Protein AF-Q31YI6-F1 (afdb_monomer)

Structure (mmCIF, N/CA/C/O backbone):
data_AF-Q31YI6-F1
#
_entry.id   AF-Q31YI6-F1
#
loop_
_atom_site.group_PDB
_atom_site.id
_atom_site.type_symbol
_atom_site.label_atom_id
_atom_site.label_alt_id
_atom_site.label_comp_id
_atom_site.label_asym_id
_atom_site.label_entity_id
_atom_site.label_seq_id
_atom_site.pdbx_PDB_ins_code
_atom_site.Cartn_x
_atom_site.Cartn_y
_atom_site.Cartn_z
_atom_site.occupancy
_atom_site.B_iso_or_equiv
_atom_site.auth_seq_id
_atom_site.auth_comp_id
_atom_site.auth_asym_id
_atom_site.auth_atom_id
_atom_site.pdbx_PDB_model_num
ATOM 1 N N . MET A 1 1 ? 1.046 -11.754 -7.970 1.00 53.75 1 MET A N 1
ATOM 2 C CA . MET A 1 1 ? 2.124 -11.513 -6.986 1.00 53.75 1 MET A CA 1
ATOM 3 C C . MET A 1 1 ? 2.240 -10.006 -6.851 1.00 53.75 1 MET A C 1
ATOM 5 O O . MET A 1 1 ? 2.671 -9.384 -7.809 1.00 53.75 1 MET A O 1
ATOM 9 N N . VAL A 1 2 ? 1.778 -9.420 -5.743 1.00 61.16 2 VAL A N 1
ATOM 10 C CA . VAL A 1 2 ? 1.961 -7.979 -5.491 1.00 61.16 2 VAL A CA 1
ATOM 11 C C . VAL A 1 2 ? 3.250 -7.809 -4.710 1.00 61.16 2 VAL A C 1
ATOM 13 O O . VAL A 1 2 ? 3.487 -8.509 -3.723 1.00 61.16 2 VAL A O 1
ATOM 16 N N . ILE A 1 3 ? 4.096 -6.911 -5.195 1.00 71.25 3 ILE A N 1
ATOM 17 C CA . ILE A 1 3 ? 5.451 -6.744 -4.708 1.00 71.25 3 ILE A CA 1
ATOM 18 C C . ILE A 1 3 ? 5.668 -5.273 -4.377 1.00 71.25 3 ILE A C 1
ATOM 20 O O . ILE A 1 3 ? 5.650 -4.433 -5.272 1.00 71.25 3 ILE A O 1
ATOM 24 N N . LEU A 1 4 ? 5.967 -4.971 -3.115 1.00 80.06 4 LEU A N 1
ATOM 25 C CA . LEU A 1 4 ? 6.458 -3.643 -2.757 1.00 80.06 4 LEU A CA 1
ATOM 26 C C . LEU A 1 4 ? 7.949 -3.578 -3.090 1.00 80.06 4 LEU A C 1
ATOM 28 O O . LEU A 1 4 ? 8.760 -4.309 -2.508 1.00 80.06 4 LEU A O 1
ATOM 32 N N . GLN A 1 5 ? 8.306 -2.732 -4.054 1.00 85.56 5 GLN A N 1
ATOM 33 C CA . GLN A 1 5 ? 9.667 -2.622 -4.571 1.00 85.56 5 GLN A CA 1
ATOM 34 C C . GLN A 1 5 ? 10.218 -1.217 -4.422 1.00 85.56 5 GLN A C 1
ATOM 36 O O . GLN A 1 5 ? 9.550 -0.231 -4.721 1.00 85.56 5 GLN A O 1
ATOM 41 N N . LYS A 1 6 ? 11.485 -1.128 -4.012 1.00 86.38 6 LYS A N 1
ATOM 42 C CA . LYS A 1 6 ? 12.210 0.140 -4.028 1.00 86.38 6 LYS A CA 1
ATOM 43 C C . LYS A 1 6 ? 12.875 0.326 -5.387 1.00 86.38 6 LYS A C 1
ATOM 45 O O . LYS A 1 6 ? 13.783 -0.423 -5.743 1.00 86.38 6 LYS A O 1
ATOM 50 N N . LEU A 1 7 ? 12.475 1.374 -6.096 1.00 85.75 7 LEU A N 1
ATOM 51 C CA . LEU A 1 7 ? 13.074 1.789 -7.360 1.00 85.75 7 LEU A CA 1
ATOM 52 C C . LEU A 1 7 ? 13.947 3.034 -7.176 1.00 85.75 7 LEU A C 1
ATOM 54 O O . LEU A 1 7 ? 13.724 3.853 -6.285 1.00 85.75 7 LEU A O 1
ATOM 58 N N . THR A 1 8 ? 14.966 3.168 -8.022 1.00 85.75 8 THR A N 1
ATOM 59 C CA . THR A 1 8 ? 15.699 4.430 -8.182 1.00 85.75 8 THR A CA 1
ATOM 60 C C . THR A 1 8 ? 15.025 5.275 -9.254 1.00 85.75 8 THR A C 1
ATOM 62 O O . THR A 1 8 ? 14.393 4.727 -10.158 1.00 85.75 8 THR A O 1
ATOM 65 N N . GLN A 1 9 ? 15.229 6.596 -9.211 1.00 84.94 9 GLN A N 1
ATOM 66 C CA . GLN A 1 9 ? 14.677 7.511 -10.216 1.00 84.94 9 GLN A CA 1
ATOM 67 C C . GLN A 1 9 ? 15.023 7.072 -11.645 1.00 84.94 9 GLN A C 1
ATOM 69 O O . GLN A 1 9 ? 14.143 6.987 -12.488 1.00 84.94 9 GLN A O 1
ATOM 74 N N . LYS A 1 10 ? 16.286 6.696 -11.894 1.00 85.25 10 LYS A N 1
ATOM 75 C CA . LYS A 1 10 ? 16.744 6.224 -13.210 1.00 85.25 10 LYS A CA 1
ATOM 76 C C . LYS A 1 10 ? 15.925 5.034 -13.723 1.00 85.25 10 LYS A C 1
ATOM 78 O O . LYS A 1 10 ? 15.556 5.004 -14.887 1.00 85.25 10 LYS A O 1
ATOM 83 N N . ARG A 1 11 ? 15.658 4.040 -12.868 1.00 82.62 11 ARG A N 1
ATOM 84 C CA . ARG A 1 11 ? 14.888 2.854 -13.275 1.00 82.62 11 ARG A CA 1
ATOM 85 C C . ARG A 1 11 ? 13.413 3.172 -13.479 1.00 82.62 11 ARG A C 1
ATOM 87 O O . ARG A 1 11 ? 12.822 2.628 -14.398 1.00 82.62 11 ARG A O 1
ATOM 94 N N . LEU A 1 12 ? 12.849 4.042 -12.644 1.00 84.81 12 LEU A N 1
ATOM 95 C CA . LEU A 1 12 ? 11.470 4.491 -12.797 1.00 84.81 12 LEU A CA 1
ATOM 96 C C . LEU A 1 12 ? 11.278 5.252 -14.113 1.00 84.81 12 LEU A C 1
ATOM 98 O O . LEU A 1 12 ? 10.351 4.950 -14.849 1.00 84.81 12 LEU A O 1
ATOM 102 N N . THR A 1 13 ? 12.185 6.171 -14.445 1.00 83.62 13 THR A N 1
ATOM 103 C CA . THR A 1 13 ? 12.172 6.877 -15.732 1.00 83.62 13 THR A CA 1
ATOM 104 C C . THR A 1 13 ? 12.239 5.896 -16.900 1.00 83.62 13 THR A C 1
ATOM 106 O O . THR A 1 13 ? 11.359 5.925 -17.749 1.00 83.62 13 THR A O 1
ATOM 109 N N . ASN A 1 14 ? 13.185 4.951 -16.886 1.00 82.69 14 ASN A N 1
ATOM 110 C CA . ASN A 1 14 ? 13.277 3.930 -17.934 1.00 82.69 14 ASN A CA 1
ATOM 111 C C . ASN A 1 14 ? 11.994 3.089 -18.071 1.00 82.69 14 ASN A C 1
ATOM 113 O O . ASN A 1 14 ? 11.615 2.735 -19.182 1.00 82.69 14 ASN A O 1
ATOM 117 N N . LEU A 1 15 ? 11.350 2.748 -16.948 1.00 80.50 15 LEU A N 1
ATOM 118 C CA . LEU A 1 15 ? 10.101 1.984 -16.929 1.00 80.50 15 LEU A CA 1
ATOM 119 C C . LEU A 1 15 ? 8.971 2.783 -17.599 1.00 80.50 15 LEU A C 1
ATOM 121 O O . LEU A 1 15 ? 8.299 2.266 -18.485 1.00 80.50 15 LEU A O 1
ATOM 125 N N . LEU A 1 16 ? 8.809 4.055 -17.227 1.00 80.00 16 LEU A N 1
ATOM 126 C CA . LEU A 1 16 ? 7.769 4.935 -17.772 1.00 80.00 16 LEU A CA 1
ATOM 127 C C . LEU A 1 16 ? 8.013 5.323 -19.242 1.00 80.00 16 LEU A C 1
ATOM 129 O O . LEU A 1 16 ? 7.061 5.570 -19.975 1.00 80.00 16 LEU A O 1
ATOM 133 N N . GLU A 1 17 ? 9.272 5.376 -19.679 1.00 79.50 17 GLU A N 1
ATOM 134 C CA . GLU A 1 17 ? 9.654 5.685 -21.064 1.00 79.50 17 GLU A CA 1
ATOM 135 C C . GLU A 1 17 ? 9.549 4.476 -22.008 1.00 79.50 17 GLU A C 1
ATOM 137 O O . GLU A 1 17 ? 9.524 4.658 -23.225 1.00 79.50 17 GLU A O 1
ATOM 142 N N . SER A 1 18 ? 9.457 3.247 -21.483 1.00 69.25 18 SER A N 1
ATOM 143 C CA . SER A 1 18 ? 9.292 2.029 -22.287 1.00 69.25 18 SER A CA 1
ATOM 144 C C . SER A 1 18 ? 7.851 1.876 -22.806 1.00 69.25 18 SER A C 1
ATOM 146 O O . SER A 1 18 ? 7.104 0.995 -22.404 1.00 69.25 18 SER A O 1
ATOM 148 N N . THR A 1 19 ? 7.433 2.774 -23.698 1.00 59.44 19 THR A N 1
ATOM 149 C CA . THR A 1 19 ? 6.044 2.917 -24.178 1.00 59.44 19 THR A CA 1
ATOM 150 C C . T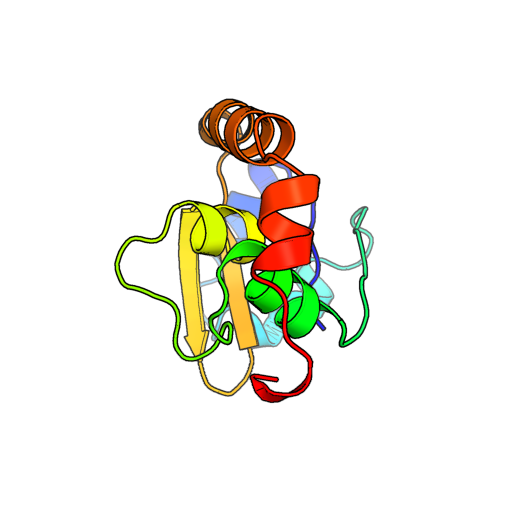HR A 1 19 ? 5.629 1.930 -25.278 1.00 59.44 19 THR A C 1
ATOM 152 O O . THR A 1 19 ? 4.497 1.985 -25.752 1.00 59.44 19 THR A O 1
ATOM 155 N N . GLU A 1 20 ? 6.509 1.019 -25.706 1.00 62.19 20 GLU A N 1
ATOM 156 C CA . GLU A 1 20 ? 6.230 0.104 -26.828 1.00 62.19 20 GLU A CA 1
ATOM 157 C C . GLU A 1 20 ? 5.358 -1.114 -26.458 1.00 62.19 20 GLU A C 1
ATOM 159 O O . GLU A 1 20 ? 4.846 -1.786 -27.354 1.00 62.19 20 GLU A O 1
ATOM 164 N N . LYS A 1 21 ? 5.174 -1.423 -25.166 1.00 65.56 21 LYS A N 1
ATOM 165 C CA . LYS A 1 21 ? 4.376 -2.564 -24.671 1.00 65.56 21 LYS A CA 1
ATOM 166 C C . LYS A 1 21 ? 3.612 -2.194 -23.390 1.00 65.56 21 LYS A C 1
ATOM 168 O O . LYS A 1 21 ? 4.045 -1.267 -22.705 1.00 65.56 21 LYS A O 1
ATOM 173 N N . PRO A 1 22 ? 2.522 -2.909 -23.040 1.00 73.25 22 PRO A N 1
ATOM 174 C CA . PRO A 1 22 ? 1.908 -2.817 -21.715 1.00 73.25 22 PRO A CA 1
ATOM 175 C C . PRO A 1 22 ? 2.960 -2.927 -20.608 1.00 73.25 22 PRO A C 1
ATOM 177 O O . PRO A 1 22 ? 3.876 -3.752 -20.690 1.00 73.25 22 PRO A O 1
ATOM 180 N N . LEU A 1 23 ? 2.848 -2.086 -19.579 1.00 75.31 23 LEU A N 1
ATOM 181 C CA . LEU A 1 23 ? 3.879 -1.961 -18.549 1.00 75.31 23 LEU A CA 1
ATOM 182 C C . LEU A 1 23 ? 4.038 -3.270 -17.769 1.00 75.3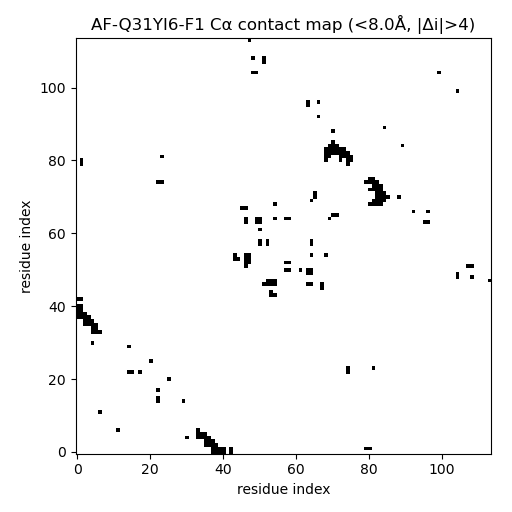1 23 LEU A C 1
ATOM 184 O O . LEU A 1 23 ? 5.152 -3.670 -17.418 1.00 75.31 23 L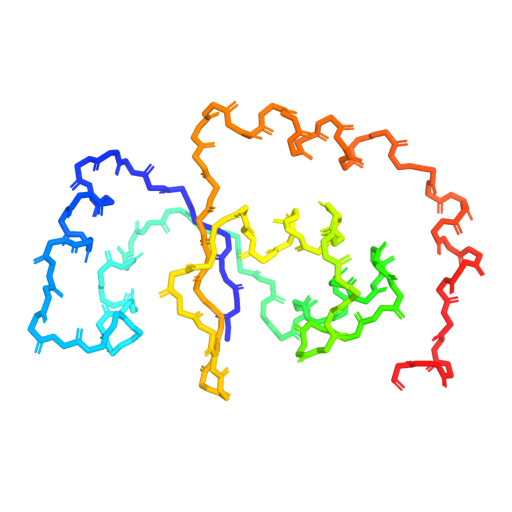EU A O 1
ATOM 188 N N . MET A 1 24 ? 2.919 -3.965 -17.571 1.00 77.00 24 MET A N 1
ATOM 189 C CA . MET A 1 24 ? 2.846 -5.274 -16.934 1.00 77.00 24 MET A CA 1
ATOM 190 C C . MET A 1 24 ? 3.547 -6.400 -17.710 1.00 77.00 24 MET A C 1
ATOM 192 O O . MET A 1 24 ? 4.078 -7.308 -17.069 1.00 77.00 24 MET A O 1
ATOM 196 N N . ASP A 1 25 ? 3.656 -6.338 -19.041 1.00 77.69 25 ASP A N 1
ATOM 197 C CA . ASP A 1 25 ? 4.227 -7.439 -19.841 1.00 77.69 25 ASP A CA 1
ATOM 198 C C . ASP A 1 25 ? 5.717 -7.678 -19.546 1.00 77.69 25 ASP A C 1
ATOM 200 O O . ASP A 1 25 ? 6.178 -8.818 -19.514 1.00 77.69 25 ASP A O 1
ATOM 204 N N . ASN A 1 26 ? 6.480 -6.611 -19.286 1.00 76.12 26 ASN A N 1
ATOM 205 C CA . ASN A 1 26 ? 7.922 -6.687 -19.012 1.00 76.12 26 ASN A CA 1
ATOM 206 C C . ASN A 1 26 ? 8.268 -6.388 -17.546 1.00 76.12 26 ASN A C 1
ATOM 208 O O . ASN A 1 26 ? 9.445 -6.209 -17.201 1.00 76.12 26 ASN A O 1
ATOM 212 N N . ILE A 1 27 ? 7.266 -6.283 -16.666 1.00 80.12 27 ILE A N 1
ATOM 213 C CA . ILE A 1 27 ? 7.476 -5.791 -15.302 1.00 80.12 27 ILE A CA 1
ATOM 214 C C . ILE A 1 27 ? 8.364 -6.738 -14.495 1.00 80.12 27 ILE A C 1
ATOM 216 O O . ILE A 1 27 ? 9.211 -6.292 -13.723 1.00 80.12 27 ILE A O 1
ATOM 220 N N . HIS A 1 28 ? 8.228 -8.051 -14.705 1.00 78.94 28 HIS A N 1
ATOM 221 C CA . HIS A 1 28 ? 9.028 -9.042 -13.992 1.00 78.94 28 HIS A CA 1
ATOM 222 C C . HIS A 1 28 ? 10.519 -8.893 -14.304 1.00 78.94 28 HIS A C 1
ATOM 224 O O . HIS A 1 28 ? 11.336 -8.856 -13.383 1.00 78.94 28 HIS A O 1
ATOM 230 N N . ASP A 1 29 ? 10.853 -8.733 -15.582 1.00 80.50 29 ASP A N 1
ATOM 231 C CA . ASP A 1 29 ? 12.229 -8.587 -16.046 1.00 80.50 29 ASP A CA 1
ATOM 232 C C . ASP A 1 29 ? 12.809 -7.235 -15.626 1.00 80.50 29 ASP A C 1
ATOM 234 O O . ASP A 1 29 ? 13.908 -7.171 -15.070 1.00 80.50 29 ASP A O 1
ATOM 238 N N . THR A 1 30 ? 12.038 -6.156 -15.797 1.00 77.31 30 THR A N 1
ATOM 239 C CA . THR A 1 30 ? 12.456 -4.786 -15.447 1.00 77.31 30 THR A CA 1
ATOM 240 C C . THR A 1 30 ? 12.736 -4.631 -13.952 1.00 77.31 30 THR A C 1
ATOM 242 O O . THR A 1 30 ? 13.678 -3.940 -13.537 1.00 77.31 30 THR A O 1
ATOM 245 N N . LEU A 1 31 ? 11.928 -5.300 -13.131 1.00 80.06 31 LEU A N 1
ATOM 246 C CA . LEU A 1 31 ? 12.032 -5.270 -11.679 1.00 80.06 31 LEU A CA 1
ATOM 247 C C . LEU A 1 31 ? 12.893 -6.406 -11.103 1.00 80.06 31 LEU A C 1
ATOM 249 O O . LEU A 1 31 ? 13.122 -6.459 -9.891 1.00 80.06 31 LEU A O 1
ATOM 253 N N . SER A 1 32 ? 13.394 -7.313 -11.943 1.00 82.25 32 SER A N 1
ATOM 254 C CA . SER A 1 32 ? 14.235 -8.424 -11.502 1.00 82.25 32 SER A CA 1
ATOM 255 C C . SER A 1 32 ? 15.502 -7.924 -10.789 1.00 82.25 32 SER A C 1
ATOM 257 O O . SER A 1 32 ? 16.078 -6.876 -11.103 1.00 82.25 32 SER A O 1
ATOM 259 N N . GLY A 1 33 ? 15.922 -8.659 -9.755 1.00 82.31 33 GLY A N 1
ATOM 260 C CA . GLY A 1 33 ? 17.111 -8.333 -8.959 1.00 82.31 33 GLY A CA 1
ATOM 261 C C . GLY A 1 33 ? 16.966 -7.139 -8.005 1.00 82.31 33 GLY A C 1
ATOM 262 O O . GLY A 1 33 ? 17.916 -6.823 -7.288 1.00 82.31 33 GLY A O 1
ATOM 263 N N . LEU A 1 34 ? 15.804 -6.480 -7.949 1.00 83.00 34 LEU A N 1
ATOM 264 C CA . LEU A 1 34 ? 15.547 -5.425 -6.972 1.00 83.00 34 LEU A CA 1
ATOM 265 C C . LEU A 1 34 ? 15.131 -5.997 -5.617 1.00 83.00 34 LEU A C 1
ATOM 267 O O . LEU A 1 34 ? 14.472 -7.035 -5.513 1.00 83.00 34 LEU A O 1
ATOM 271 N N . ARG A 1 35 ? 15.498 -5.278 -4.548 1.00 84.88 35 ARG A N 1
ATOM 272 C CA . ARG A 1 35 ? 15.026 -5.606 -3.204 1.00 84.88 35 ARG A CA 1
ATOM 273 C C . ARG A 1 35 ? 13.519 -5.409 -3.158 1.00 84.88 35 ARG A C 1
ATOM 275 O O . ARG A 1 35 ? 13.014 -4.323 -3.453 1.00 84.88 35 ARG A O 1
ATOM 282 N N . ARG A 1 36 ? 12.834 -6.456 -2.715 1.00 88.06 36 ARG A N 1
ATOM 283 C CA . ARG A 1 36 ? 11.387 -6.515 -2.743 1.00 88.06 36 ARG A CA 1
ATOM 284 C C . ARG A 1 36 ? 10.814 -7.160 -1.493 1.00 88.06 36 ARG A C 1
ATOM 286 O O . ARG A 1 36 ? 11.418 -8.088 -0.956 1.00 88.06 36 ARG A O 1
ATOM 293 N N . LEU A 1 37 ? 9.658 -6.678 -1.050 1.00 89.94 37 LEU A N 1
ATOM 294 C CA . LEU A 1 37 ? 8.825 -7.403 -0.100 1.00 89.94 37 LEU A CA 1
ATOM 295 C C . LEU A 1 37 ? 7.804 -8.215 -0.892 1.00 89.94 37 LEU A C 1
ATOM 297 O O . LEU A 1 37 ? 6.917 -7.654 -1.532 1.00 89.94 37 LEU A O 1
ATOM 301 N N . ASP A 1 38 ? 7.961 -9.533 -0.843 1.00 88.94 38 ASP A N 1
ATOM 302 C CA . ASP A 1 38 ? 7.045 -10.487 -1.454 1.00 88.94 38 ASP A CA 1
ATOM 303 C C . ASP A 1 38 ? 6.123 -11.059 -0.373 1.00 88.94 38 ASP A C 1
ATOM 305 O O . ASP A 1 38 ? 6.573 -11.717 0.569 1.00 88.94 38 ASP A O 1
ATOM 309 N N . ILE A 1 39 ? 4.829 -10.761 -0.481 1.00 89.81 39 ILE A N 1
ATOM 310 C CA . ILE A 1 39 ? 3.799 -11.264 0.436 1.00 89.81 39 ILE A CA 1
ATOM 311 C C . ILE A 1 39 ? 2.970 -12.392 -0.187 1.00 89.81 39 ILE A C 1
ATOM 313 O O . ILE A 1 39 ? 1.924 -12.752 0.360 1.00 89.81 39 ILE A O 1
ATOM 317 N N . ASP A 1 40 ? 3.443 -12.981 -1.289 1.00 89.31 40 ASP A N 1
ATOM 318 C CA . ASP A 1 40 ? 2.756 -14.035 -2.032 1.00 89.31 40 ASP A CA 1
ATOM 319 C C . ASP A 1 40 ? 1.325 -13.591 -2.421 1.00 89.31 40 ASP A C 1
ATOM 321 O O . ASP A 1 40 ? 1.117 -12.471 -2.898 1.00 89.31 40 ASP A O 1
ATOM 325 N N . LYS A 1 41 ? 0.308 -14.431 -2.207 1.00 88.31 41 LYS A N 1
ATOM 326 C CA . LYS A 1 41 ? -1.107 -14.133 -2.479 1.00 88.31 41 LYS A CA 1
ATOM 327 C C . LYS A 1 41 ? -1.813 -13.378 -1.344 1.00 88.31 41 LYS A C 1
ATOM 329 O O . LYS A 1 41 ? -3.028 -13.237 -1.383 1.00 88.31 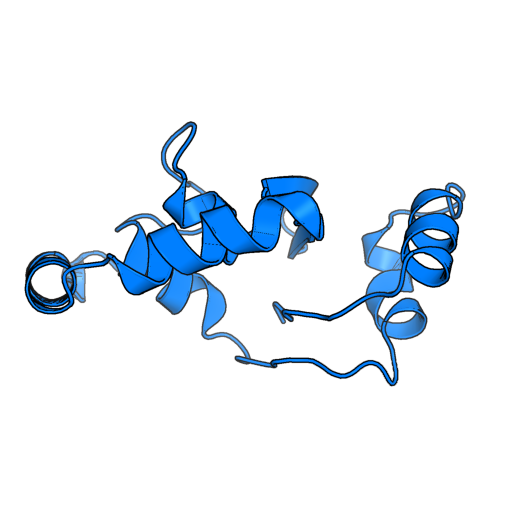41 LYS A O 1
ATOM 334 N N . ARG A 1 42 ? -1.091 -12.882 -0.328 1.00 90.88 42 ARG A N 1
ATOM 335 C CA . ARG A 1 42 ? -1.698 -12.240 0.863 1.00 90.88 42 ARG A CA 1
ATOM 336 C C . ARG A 1 42 ? -2.000 -10.748 0.712 1.00 90.88 42 ARG A C 1
ATOM 338 O O . ARG A 1 42 ? -2.378 -10.098 1.680 1.00 90.88 42 ARG A O 1
ATOM 345 N N . TRP A 1 43 ? -1.816 -10.202 -0.478 1.00 90.38 43 TRP A N 1
ATOM 346 C CA . TRP A 1 43 ? -1.962 -8.778 -0.759 1.00 90.38 43 TRP A CA 1
ATOM 347 C C . TRP A 1 43 ? -3.406 -8.285 -0.639 1.00 90.38 43 TRP A C 1
ATOM 349 O O . TRP A 1 43 ? -3.630 -7.240 -0.037 1.00 90.38 43 TRP A O 1
ATOM 359 N N . ASP A 1 44 ? -4.383 -9.069 -1.095 1.00 90.38 44 ASP A N 1
ATOM 360 C CA . ASP A 1 44 ? -5.795 -8.705 -0.949 1.00 90.38 44 ASP A CA 1
ATOM 361 C C . ASP A 1 44 ? -6.251 -8.825 0.515 1.00 90.38 44 ASP A C 1
ATOM 363 O O . ASP A 1 44 ? -6.952 -7.961 1.028 1.00 90.38 44 ASP A O 1
ATOM 367 N N . PHE A 1 45 ? -5.730 -9.809 1.264 1.00 91.88 45 PHE A N 1
ATOM 368 C CA . PHE A 1 45 ? -5.940 -9.880 2.717 1.00 91.88 45 PHE A CA 1
ATOM 369 C C . PHE A 1 45 ? -5.349 -8.674 3.459 1.00 91.88 45 PHE A C 1
ATOM 371 O O . PHE A 1 45 ? -5.944 -8.206 4.430 1.00 91.88 45 PHE A O 1
ATOM 378 N N . LEU A 1 46 ? -4.187 -8.169 3.027 1.00 93.25 46 LEU A N 1
ATOM 379 C CA . LEU A 1 46 ? -3.601 -6.946 3.576 1.00 93.25 46 LEU A CA 1
ATOM 380 C C . LEU A 1 46 ? -4.487 -5.733 3.267 1.00 93.25 46 LEU A C 1
ATOM 382 O O . LEU A 1 46 ? -4.809 -4.977 4.182 1.00 93.25 46 LEU A O 1
ATOM 386 N N . HIS A 1 47 ? -4.918 -5.577 2.012 1.00 93.88 47 HIS A N 1
ATOM 387 C CA . HIS A 1 47 ? -5.818 -4.499 1.608 1.00 93.88 47 HIS A CA 1
ATOM 388 C C . HIS A 1 47 ? -7.133 -4.539 2.397 1.00 93.88 47 HIS A C 1
ATOM 390 O O . HIS A 1 47 ? -7.521 -3.547 3.017 1.00 93.88 47 HIS A O 1
ATOM 396 N N . PHE A 1 48 ? -7.778 -5.704 2.455 1.00 93.62 48 PHE A N 1
ATOM 397 C CA . PHE A 1 48 ? -9.008 -5.919 3.206 1.00 93.62 48 PHE A CA 1
ATOM 398 C C . PHE A 1 48 ? -8.822 -5.670 4.706 1.00 93.62 48 PHE A C 1
ATOM 400 O O . PHE A 1 48 ? -9.675 -5.061 5.345 1.00 93.62 48 PHE A O 1
ATOM 407 N N . GLY A 1 49 ? -7.703 -6.102 5.289 1.00 93.69 49 GLY A N 1
ATOM 408 C CA . GLY A 1 49 ? -7.413 -5.885 6.706 1.00 93.69 49 GLY A CA 1
ATOM 409 C C . GLY A 1 49 ? -7.305 -4.407 7.091 1.00 93.69 49 GLY A C 1
ATOM 410 O O . GLY A 1 49 ? -7.620 -4.057 8.229 1.00 93.69 49 GLY A O 1
ATOM 411 N N . LEU A 1 50 ? -6.887 -3.549 6.156 1.00 94.62 50 LEU A N 1
ATOM 412 C CA . LEU A 1 50 ? -6.729 -2.110 6.376 1.00 94.62 50 LEU A CA 1
ATOM 413 C C . LEU A 1 50 ? -7.978 -1.302 5.999 1.00 94.62 50 LEU A C 1
ATOM 415 O O . LEU A 1 50 ? -8.300 -0.337 6.687 1.00 94.62 50 LEU A O 1
ATOM 419 N N . THR A 1 51 ? -8.685 -1.694 4.938 1.00 94.00 51 THR A N 1
ATOM 420 C CA . THR A 1 51 ? -9.794 -0.911 4.352 1.00 94.00 51 THR A CA 1
ATOM 421 C C . THR A 1 51 ? -11.175 -1.510 4.631 1.00 94.00 51 THR A C 1
ATOM 423 O O . THR A 1 51 ? -12.191 -0.818 4.616 1.00 94.00 51 THR A O 1
ATOM 426 N N . GLY A 1 52 ? -11.246 -2.818 4.891 1.00 92.44 52 GLY A N 1
ATOM 427 C CA . GLY A 1 52 ? -12.494 -3.579 4.934 1.00 92.44 52 GLY A CA 1
ATOM 428 C C . GLY A 1 52 ? -13.145 -3.798 3.563 1.00 92.44 52 GLY A C 1
ATOM 429 O O . GLY A 1 52 ? -14.311 -4.196 3.526 1.00 92.44 52 GLY A O 1
ATOM 430 N N . THR A 1 53 ? -12.424 -3.529 2.470 1.00 91.94 53 THR A N 1
ATOM 431 C CA . THR A 1 53 ? -12.860 -3.717 1.076 1.00 91.94 53 THR A CA 1
ATOM 432 C C . THR A 1 53 ? -11.839 -4.553 0.299 1.00 91.94 53 THR A C 1
ATOM 434 O O . THR A 1 53 ? -10.647 -4.490 0.620 1.00 91.94 53 THR A O 1
ATOM 437 N N . PRO A 1 54 ? -12.260 -5.352 -0.695 1.00 90.06 54 PRO A N 1
ATOM 438 C CA . PRO A 1 54 ? -11.322 -6.035 -1.582 1.00 90.06 54 PRO A CA 1
ATOM 439 C C . PRO A 1 54 ? -10.558 -5.014 -2.437 1.00 90.06 54 PRO A C 1
ATOM 441 O O . PRO A 1 54 ? -11.086 -3.960 -2.784 1.00 90.06 54 PRO A O 1
ATOM 444 N N . ALA A 1 55 ? -9.319 -5.326 -2.802 1.00 90.31 55 ALA A N 1
ATOM 445 C CA . ALA A 1 55 ? -8.467 -4.451 -3.611 1.00 90.31 55 ALA A CA 1
ATOM 446 C C . ALA A 1 55 ? -9.010 -4.201 -5.028 1.00 90.31 55 ALA A C 1
ATOM 448 O O . ALA A 1 55 ? -8.705 -3.176 -5.624 1.00 90.31 55 ALA A O 1
ATOM 449 N N . PHE A 1 56 ? -9.827 -5.119 -5.555 1.00 89.12 56 PHE A N 1
ATOM 450 C CA . PHE A 1 56 ? -10.493 -4.975 -6.855 1.00 89.12 56 PHE A CA 1
ATOM 451 C C . PHE A 1 56 ? -11.736 -4.075 -6.831 1.00 89.12 56 PHE A C 1
ATOM 453 O O . PHE A 1 56 ? -12.192 -3.661 -7.892 1.00 89.12 56 PHE A O 1
ATOM 460 N N . ASP A 1 57 ? -12.280 -3.771 -5.650 1.00 89.88 57 ASP A N 1
ATOM 461 C CA . ASP A 1 57 ? -13.400 -2.835 -5.483 1.00 89.88 57 ASP A CA 1
ATOM 462 C C . ASP A 1 57 ? -13.167 -1.957 -4.239 1.00 89.88 57 ASP A C 1
ATOM 464 O O . ASP A 1 57 ? -13.845 -2.104 -3.213 1.00 89.88 57 ASP A O 1
ATOM 468 N N . PRO A 1 58 ? -12.132 -1.093 -4.272 1.00 90.69 58 PRO A N 1
ATOM 469 C CA . PRO A 1 58 ? -11.772 -0.268 -3.134 1.00 90.69 58 PRO A CA 1
ATOM 470 C C . PRO A 1 58 ? -12.769 0.880 -2.952 1.00 90.69 58 PRO A C 1
ATOM 472 O O . PRO A 1 58 ? -13.335 1.423 -3.905 1.00 90.69 58 PRO A O 1
ATOM 475 N N . ALA A 1 59 ? -12.933 1.333 -1.707 1.00 92.75 59 ALA A N 1
ATOM 476 C CA . ALA A 1 59 ? -13.682 2.554 -1.442 1.00 92.75 59 ALA A CA 1
ATOM 477 C C . ALA A 1 59 ? -13.051 3.761 -2.170 1.00 92.75 59 ALA A C 1
ATOM 479 O O . ALA A 1 59 ? -11.830 3.940 -2.201 1.00 92.75 59 ALA A O 1
ATOM 480 N N . LYS A 1 60 ? -13.895 4.627 -2.748 1.00 91.94 60 LYS A N 1
ATOM 481 C CA . LYS A 1 60 ? -13.433 5.799 -3.508 1.00 91.94 60 LYS A CA 1
ATOM 482 C C . LYS A 1 60 ? -12.560 6.712 -2.645 1.00 91.94 60 LYS A C 1
ATOM 484 O O . LYS A 1 60 ? -12.972 7.115 -1.559 1.00 91.94 60 LYS A O 1
ATOM 489 N N . ASN A 1 61 ? -11.406 7.104 -3.187 1.00 91.31 61 ASN A N 1
ATOM 490 C CA . ASN A 1 61 ? -10.432 7.997 -2.551 1.00 91.31 61 ASN A CA 1
ATOM 491 C C . ASN A 1 61 ? -9.948 7.520 -1.169 1.00 91.31 61 ASN A C 1
ATOM 493 O O . ASN A 1 61 ? -9.580 8.348 -0.334 1.00 91.31 61 ASN A O 1
ATOM 497 N N . ASP A 1 62 ? -9.922 6.206 -0.921 1.00 95.25 62 ASP A N 1
ATOM 498 C CA . ASP A 1 62 ? -9.442 5.660 0.346 1.00 95.25 62 ASP A CA 1
ATOM 499 C C . ASP A 1 62 ? -7.907 5.799 0.464 1.00 95.25 62 ASP A C 1
ATOM 501 O O . ASP A 1 62 ? -7.145 5.195 -0.302 1.00 95.25 62 ASP A O 1
ATOM 505 N N . PRO A 1 63 ? -7.408 6.593 1.427 1.00 95.44 63 PRO A N 1
ATOM 506 C CA . PRO A 1 63 ? -5.978 6.779 1.620 1.00 95.44 63 PRO A CA 1
ATOM 507 C C . PRO A 1 63 ? -5.261 5.534 2.179 1.00 95.44 63 PRO A C 1
ATOM 509 O O . PRO A 1 63 ? -4.035 5.463 2.077 1.00 95.44 63 PRO A O 1
ATOM 512 N N . LEU A 1 64 ? -5.977 4.569 2.767 1.00 95.75 64 LEU A N 1
ATOM 513 C CA . LEU A 1 64 ? -5.428 3.274 3.184 1.00 95.75 64 LEU A CA 1
ATOM 514 C C . LEU A 1 64 ? -5.352 2.283 2.022 1.00 95.75 64 LEU A C 1
ATOM 516 O O . LEU A 1 64 ? -4.401 1.508 1.962 1.00 95.75 64 LEU A O 1
ATOM 520 N N . SER A 1 65 ? -6.284 2.356 1.069 1.00 95.19 65 SER A N 1
ATOM 521 C CA . SER A 1 65 ? -6.178 1.609 -0.189 1.00 95.19 65 SER A CA 1
ATOM 522 C C . SER A 1 65 ? -4.919 2.030 -0.957 1.00 95.19 65 SER A C 1
ATOM 524 O O . SER A 1 65 ? -4.077 1.190 -1.278 1.00 95.19 65 SER A O 1
ATOM 526 N N . ARG A 1 66 ? -4.697 3.344 -1.108 1.00 95.38 6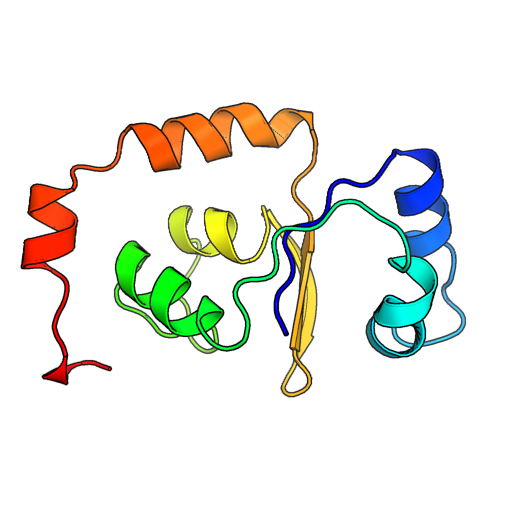6 ARG A N 1
ATOM 527 C CA . ARG A 1 66 ? -3.474 3.899 -1.724 1.00 95.38 66 ARG A CA 1
ATOM 528 C C . ARG A 1 66 ? -2.185 3.544 -0.982 1.00 95.38 66 ARG A C 1
ATOM 530 O O . ARG A 1 66 ? -1.145 3.384 -1.610 1.00 95.38 66 ARG A O 1
ATOM 537 N N . ALA A 1 67 ? -2.238 3.341 0.335 1.00 95.12 67 ALA A N 1
ATOM 538 C CA . ALA A 1 67 ? -1.075 2.884 1.097 1.00 95.12 67 ALA A CA 1
ATOM 539 C C . ALA A 1 67 ? -0.650 1.439 0.760 1.00 95.12 67 ALA A C 1
ATOM 541 O O . ALA A 1 67 ? 0.495 1.069 1.015 1.00 95.12 67 ALA A O 1
ATOM 542 N N . VAL A 1 68 ? -1.553 0.626 0.194 1.00 93.44 68 VAL A N 1
ATOM 543 C CA . VAL A 1 68 ? -1.270 -0.750 -0.253 1.00 93.44 68 VAL A CA 1
ATOM 544 C C . VAL A 1 68 ? -1.021 -0.817 -1.757 1.00 93.44 68 VAL A C 1
ATOM 546 O O . VAL A 1 68 ? -0.090 -1.497 -2.182 1.00 93.44 68 VAL A O 1
ATOM 549 N N . LEU A 1 69 ? -1.852 -0.139 -2.553 1.00 92.62 69 LEU A N 1
ATOM 550 C CA . LEU A 1 69 ? -1.834 -0.233 -4.015 1.00 92.62 69 LEU A CA 1
ATOM 551 C C . LEU A 1 69 ? -0.878 0.769 -4.675 1.00 92.62 69 LEU A C 1
ATOM 553 O O . LEU A 1 69 ? -0.433 0.515 -5.786 1.00 92.62 69 LEU A O 1
ATOM 557 N N . GLY A 1 70 ? -0.521 1.858 -3.992 1.00 93.69 70 GLY A N 1
ATOM 558 C CA . GLY A 1 70 ? 0.235 2.987 -4.538 1.00 93.69 70 GLY A CA 1
ATOM 559 C C . GLY A 1 70 ? -0.604 4.268 -4.573 1.00 93.69 70 GLY A C 1
ATOM 560 O O . GLY A 1 70 ? -1.825 4.225 -4.716 1.00 93.69 70 GLY A O 1
ATOM 561 N N . GLU A 1 71 ? 0.043 5.427 -4.428 1.00 94.50 71 GLU A N 1
ATOM 562 C CA . GLU A 1 71 ? -0.635 6.734 -4.486 1.00 94.50 71 GLU A CA 1
ATOM 563 C C . GLU A 1 71 ? -1.089 7.091 -5.914 1.00 94.50 71 GLU A C 1
ATOM 565 O O . GLU A 1 71 ? -2.104 7.771 -6.082 1.00 94.50 71 GLU A O 1
ATOM 570 N N . HIS A 1 72 ? -0.389 6.569 -6.926 1.00 92.19 72 HIS A N 1
ATOM 571 C CA . HIS A 1 72 ? -0.695 6.715 -8.349 1.00 92.19 72 HIS A CA 1
ATOM 572 C C . HIS A 1 72 ? -0.842 5.336 -8.985 1.00 92.19 72 HIS A C 1
ATOM 574 O O . HIS A 1 72 ? 0.105 4.549 -8.945 1.00 92.19 72 HIS A O 1
ATOM 580 N N . SER A 1 73 ? -1.992 5.045 -9.595 1.00 89.62 73 SER A N 1
ATOM 581 C CA . SER A 1 73 ? -2.119 3.852 -10.435 1.00 89.62 73 SER A CA 1
ATOM 582 C C . SER A 1 73 ? -1.436 4.095 -11.781 1.00 89.62 73 SER A C 1
ATOM 584 O O . SER A 1 73 ? -1.688 5.105 -12.442 1.00 89.62 73 SER A O 1
ATOM 586 N N . LEU A 1 74 ? -0.535 3.187 -12.153 1.00 86.38 74 LEU A N 1
ATOM 587 C CA . LEU A 1 74 ? 0.092 3.137 -13.473 1.00 86.38 74 LEU A CA 1
ATOM 588 C C . LEU A 1 74 ? -0.643 2.151 -14.387 1.00 86.38 74 LEU A C 1
ATOM 590 O O . LEU A 1 74 ? -0.713 2.380 -15.591 1.00 86.38 74 LEU A O 1
ATOM 594 N N . GLU A 1 75 ? -1.186 1.074 -13.818 1.00 80.94 75 GLU A N 1
ATOM 595 C CA . GLU A 1 75 ? -2.005 0.087 -14.517 1.00 80.94 75 GLU A CA 1
ATOM 596 C C . GLU A 1 75 ? -2.938 -0.616 -13.518 1.00 80.94 75 GLU A C 1
ATOM 598 O O . GLU A 1 75 ? -2.473 -1.174 -12.519 1.00 80.94 75 GLU A O 1
ATOM 603 N N . ASP A 1 76 ? -4.243 -0.606 -13.808 1.00 73.06 76 ASP A N 1
ATOM 604 C CA . ASP A 1 76 ? -5.275 -1.334 -13.063 1.00 73.06 76 ASP A CA 1
ATOM 605 C C . ASP A 1 76 ? -6.014 -2.269 -14.028 1.00 73.06 76 ASP A C 1
ATOM 607 O O . ASP A 1 76 ? -6.602 -1.819 -15.015 1.00 73.06 76 ASP A O 1
ATOM 611 N N . GLY A 1 77 ? -6.013 -3.574 -13.749 1.00 67.38 77 GLY A N 1
ATOM 612 C CA . GLY A 1 77 ? -6.681 -4.549 -14.605 1.00 67.38 77 GLY A CA 1
ATOM 613 C C . GLY A 1 77 ? -6.892 -5.910 -13.951 1.00 67.38 77 GLY A C 1
ATOM 614 O O . GLY A 1 77 ? -6.459 -6.174 -12.830 1.00 67.38 77 GLY A O 1
ATOM 615 N N . ILE A 1 78 ? -7.560 -6.806 -14.682 1.00 65.62 78 ILE A N 1
ATOM 616 C CA . ILE A 1 78 ? -7.804 -8.195 -14.249 1.00 65.62 78 ILE A CA 1
ATOM 617 C C . ILE A 1 78 ? -6.472 -8.938 -14.039 1.00 65.62 78 ILE A C 1
ATOM 619 O O . ILE A 1 78 ? -6.373 -9.814 -13.179 1.00 65.62 78 ILE A O 1
ATOM 623 N N . ASP A 1 79 ? -5.438 -8.540 -14.781 1.00 68.19 79 ASP A N 1
ATOM 624 C CA . ASP A 1 79 ? -4.118 -9.171 -14.780 1.00 68.19 79 ASP A CA 1
ATOM 625 C C . ASP A 1 79 ? -3.208 -8.697 -13.630 1.00 68.19 79 ASP A C 1
ATOM 627 O O . ASP A 1 79 ? -2.164 -9.302 -13.366 1.00 68.19 79 ASP A O 1
ATOM 631 N N . GLY A 1 80 ? -3.615 -7.663 -12.884 1.00 77.19 80 GLY A N 1
ATOM 632 C CA . GLY A 1 80 ? -2.926 -7.210 -11.680 1.00 77.19 80 GLY A CA 1
ATOM 633 C C . GLY A 1 80 ? -2.971 -5.700 -11.459 1.00 77.19 80 GLY A C 1
ATOM 634 O O . GLY A 1 80 ? -3.602 -4.953 -12.201 1.00 77.19 80 GLY A O 1
ATOM 635 N N . PHE A 1 81 ? -2.272 -5.278 -10.406 1.00 85.56 81 PHE A N 1
ATOM 636 C CA . PHE A 1 81 ? -2.119 -3.879 -10.019 1.00 85.56 81 PHE A CA 1
ATOM 637 C C . PHE A 1 81 ? -0.665 -3.458 -10.167 1.00 85.56 81 PHE A C 1
ATOM 639 O O . PHE A 1 81 ? 0.237 -4.158 -9.688 1.00 85.56 81 PHE A O 1
ATOM 646 N N . LEU A 1 82 ? -0.454 -2.282 -10.746 1.00 88.31 82 LEU A N 1
ATOM 647 C CA . LEU A 1 82 ? 0.829 -1.604 -10.757 1.00 88.31 82 LEU A CA 1
ATOM 648 C C . LEU A 1 82 ? 0.633 -0.164 -10.300 1.00 88.31 82 LEU A C 1
ATOM 650 O O . LEU A 1 82 ? 0.159 0.682 -11.053 1.00 88.31 82 LEU A O 1
ATOM 654 N N . GLY A 1 83 ? 1.031 0.119 -9.064 1.00 91.06 83 GLY A N 1
ATOM 655 C CA . GLY A 1 83 ? 0.988 1.468 -8.521 1.00 91.06 83 GLY A CA 1
ATOM 656 C C . GLY A 1 83 ? 2.340 1.968 -8.042 1.00 91.06 83 GLY A C 1
ATOM 657 O O . GLY A 1 83 ? 3.298 1.217 -7.831 1.00 91.06 83 GLY A O 1
ATOM 658 N N . LEU A 1 84 ? 2.403 3.284 -7.898 1.00 92.38 84 LEU A N 1
ATOM 659 C CA . LEU A 1 84 ? 3.594 4.045 -7.577 1.00 92.38 84 LEU A CA 1
ATOM 660 C C . LEU A 1 84 ? 3.306 4.984 -6.410 1.00 92.38 84 LEU A C 1
ATOM 662 O O . LEU A 1 84 ? 2.315 5.708 -6.404 1.00 92.38 84 LEU A O 1
ATOM 666 N N . THR A 1 85 ? 4.232 5.023 -5.459 1.00 94.44 85 THR A N 1
ATOM 667 C CA . THR A 1 85 ? 4.291 6.068 -4.435 1.00 94.44 85 THR A CA 1
ATOM 668 C C . THR A 1 85 ? 5.637 6.754 -4.554 1.00 94.44 85 THR A C 1
ATOM 670 O O . THR A 1 85 ? 6.686 6.105 -4.469 1.00 94.44 85 THR A O 1
ATOM 673 N N . TRP A 1 86 ? 5.625 8.064 -4.773 1.00 94.12 86 TRP A N 1
ATOM 674 C CA . TRP A 1 86 ? 6.857 8.824 -4.890 1.00 94.12 86 TRP A CA 1
ATOM 675 C C . TRP A 1 86 ? 7.548 8.973 -3.534 1.00 94.12 86 TRP A C 1
ATOM 677 O O . TRP A 1 86 ? 6.921 8.920 -2.477 1.00 94.12 86 TRP A O 1
ATOM 687 N N . ASN A 1 87 ? 8.858 9.229 -3.548 1.00 93.94 87 ASN A N 1
ATOM 688 C CA . ASN A 1 87 ? 9.634 9.356 -2.313 1.00 93.94 87 ASN A CA 1
ATOM 689 C C . ASN A 1 87 ? 9.095 10.467 -1.388 1.00 93.94 87 ASN A C 1
ATOM 691 O O . ASN A 1 87 ? 9.054 10.291 -0.175 1.00 93.94 87 ASN A O 1
ATOM 695 N N . GLN A 1 88 ? 8.626 11.583 -1.953 1.00 95.56 88 GLN A N 1
ATOM 696 C CA . GLN A 1 88 ? 8.026 12.684 -1.192 1.00 95.56 88 GLN A CA 1
ATOM 697 C C . GLN A 1 88 ? 6.668 12.337 -0.554 1.00 95.56 88 GLN A C 1
ATOM 699 O O . GLN A 1 88 ? 6.240 13.022 0.368 1.00 95.56 88 GLN A O 1
ATOM 704 N N . GLU A 1 89 ? 6.001 11.275 -1.011 1.00 96.69 89 GLU A N 1
ATOM 705 C CA . GLU A 1 89 ? 4.704 10.807 -0.496 1.00 96.69 89 GLU A CA 1
ATOM 706 C C . GLU A 1 89 ? 4.858 9.681 0.539 1.00 96.69 89 GLU A C 1
ATOM 708 O O . GLU A 1 89 ? 3.922 9.378 1.286 1.00 96.69 89 GLU A O 1
ATOM 713 N N . LEU A 1 90 ? 6.048 9.069 0.622 1.00 95.75 90 LEU A N 1
ATOM 714 C CA . LEU A 1 90 ? 6.313 7.959 1.537 1.00 95.75 90 LEU A CA 1
ATOM 715 C C . LEU A 1 90 ? 6.130 8.357 3.000 1.00 95.75 90 LEU A C 1
ATOM 717 O O . LEU A 1 90 ? 5.551 7.579 3.747 1.00 95.75 90 LEU A O 1
ATOM 721 N N . ALA A 1 91 ? 6.572 9.551 3.405 1.00 97.31 91 ALA A N 1
ATOM 722 C CA . ALA A 1 91 ? 6.431 10.004 4.791 1.00 97.31 91 ALA A CA 1
ATOM 723 C C . ALA A 1 91 ? 4.956 10.031 5.223 1.00 97.31 91 ALA A C 1
ATOM 725 O O . ALA A 1 91 ? 4.585 9.400 6.207 1.00 97.31 91 ALA A O 1
ATOM 726 N N . ALA A 1 92 ? 4.090 10.648 4.413 1.00 97.31 92 ALA A N 1
ATOM 727 C CA . ALA A 1 92 ? 2.655 10.693 4.683 1.00 97.31 92 ALA A CA 1
ATOM 728 C C . ALA A 1 92 ? 2.000 9.299 4.654 1.00 97.31 92 ALA A C 1
ATOM 730 O O . ALA A 1 92 ? 1.057 9.039 5.401 1.00 97.31 92 ALA A O 1
ATOM 731 N N . THR A 1 93 ? 2.493 8.400 3.797 1.00 96.94 93 THR A N 1
ATOM 732 C CA . THR A 1 93 ? 2.026 7.006 3.732 1.00 96.94 93 THR A CA 1
ATOM 733 C C . THR A 1 93 ? 2.407 6.233 4.998 1.00 96.94 93 THR A C 1
ATOM 735 O O . THR A 1 93 ? 1.572 5.530 5.564 1.00 96.94 93 THR A O 1
ATOM 738 N N . ILE A 1 94 ? 3.647 6.389 5.468 1.00 96.94 94 ILE A N 1
ATOM 739 C CA . ILE A 1 94 ? 4.163 5.747 6.682 1.00 96.94 94 ILE A CA 1
ATOM 740 C C . ILE A 1 94 ? 3.405 6.257 7.907 1.00 96.94 94 ILE A C 1
ATOM 742 O O . ILE A 1 94 ? 2.830 5.443 8.625 1.00 96.94 94 ILE A O 1
ATOM 746 N N . ASP A 1 95 ? 3.299 7.576 8.085 1.00 97.69 95 ASP A N 1
ATOM 747 C CA . ASP A 1 95 ? 2.585 8.187 9.214 1.00 97.69 95 ASP A CA 1
ATOM 748 C C . ASP A 1 95 ? 1.134 7.690 9.299 1.00 97.69 95 ASP A C 1
ATOM 750 O O . ASP A 1 95 ? 0.599 7.406 10.375 1.00 97.69 95 ASP A O 1
ATOM 754 N N . ARG A 1 96 ? 0.481 7.528 8.144 1.00 96.06 96 ARG A N 1
ATOM 755 C CA . ARG A 1 96 ? -0.882 7.000 8.058 1.00 96.06 96 ARG A CA 1
ATOM 756 C C . ARG A 1 96 ? -0.981 5.551 8.521 1.00 96.06 96 ARG A C 1
ATOM 758 O O . ARG A 1 96 ? -1.946 5.216 9.195 1.00 96.06 96 ARG A O 1
ATOM 765 N N . LEU A 1 97 ? -0.018 4.702 8.166 1.00 96.88 97 LEU A N 1
ATOM 766 C CA . LEU A 1 97 ? 0.008 3.301 8.590 1.00 96.88 97 LEU A CA 1
ATOM 767 C C . LEU A 1 97 ? 0.407 3.155 10.067 1.00 96.88 97 LEU A C 1
ATOM 769 O O . LEU A 1 97 ? -0.158 2.322 10.775 1.00 96.88 97 LEU A O 1
ATOM 773 N N . GLU A 1 98 ? 1.346 3.970 10.550 1.00 97.31 98 GLU A N 1
ATOM 774 C CA . GLU A 1 98 ? 1.823 3.943 11.938 1.00 97.31 98 GLU A CA 1
ATOM 775 C C . GLU A 1 98 ? 0.792 4.492 12.931 1.00 97.31 98 GLU A C 1
ATOM 777 O O . GLU A 1 98 ? 0.701 4.000 14.057 1.00 97.31 98 GLU A O 1
ATOM 782 N N . SER A 1 99 ? -0.036 5.449 12.506 1.00 96.88 99 SER A N 1
ATOM 783 C CA . SER A 1 99 ? -1.118 6.023 13.319 1.00 96.88 99 SER A CA 1
ATOM 784 C C . SER A 1 99 ? -2.361 5.132 13.449 1.00 96.88 99 SER A C 1
ATOM 786 O O . SER A 1 99 ? -3.301 5.486 14.166 1.00 96.88 99 SER A O 1
ATOM 788 N N . LEU A 1 100 ? -2.392 3.964 12.796 1.00 96.00 100 LEU A N 1
ATOM 789 C CA . LEU A 1 100 ? -3.534 3.056 12.865 1.00 96.00 100 LEU A CA 1
ATOM 790 C C . LEU A 1 100 ? -3.702 2.436 14.256 1.00 96.00 100 LEU A C 1
ATOM 792 O O . LEU A 1 100 ? -2.826 1.745 14.783 1.00 96.00 100 LEU A O 1
ATOM 796 N N . ASP A 1 101 ? -4.908 2.573 14.806 1.00 96.25 101 ASP A N 1
ATOM 797 C CA . ASP A 1 101 ? -5.313 1.830 15.995 1.00 96.25 101 ASP A CA 1
ATOM 798 C C . ASP A 1 101 ? -5.551 0.352 15.644 1.00 96.25 101 ASP A C 1
ATOM 800 O O . ASP A 1 101 ? -6.583 -0.047 15.092 1.00 96.25 101 ASP A O 1
ATOM 804 N N . ARG A 1 102 ? -4.591 -0.487 16.034 1.00 93.81 102 ARG A N 1
ATOM 805 C CA . ARG A 1 102 ? -4.620 -1.943 15.834 1.00 93.81 102 ARG A CA 1
ATOM 806 C C . ARG A 1 102 ? -5.831 -2.610 16.490 1.00 93.81 102 ARG A C 1
ATOM 808 O O . ARG A 1 102 ? -6.350 -3.592 15.959 1.00 93.81 102 ARG A O 1
ATOM 815 N N . SER A 1 103 ? -6.300 -2.090 17.624 1.00 95.69 103 SER A N 1
ATOM 816 C CA . SER A 1 103 ? -7.480 -2.620 18.317 1.00 95.69 103 SER A CA 1
ATOM 817 C C . SER A 1 103 ? -8.747 -2.336 17.520 1.00 95.69 103 SER A C 1
ATOM 819 O O . SER A 1 103 ? -9.627 -3.195 17.429 1.00 95.69 103 SER A O 1
ATOM 821 N N . LYS A 1 104 ? -8.830 -1.151 16.908 1.00 94.00 104 LYS A N 1
ATOM 822 C CA . LYS A 1 104 ? -9.934 -0.779 16.022 1.00 94.00 104 LYS A CA 1
ATOM 823 C C . LYS A 1 104 ? -9.945 -1.634 14.755 1.00 94.00 104 LYS A C 1
ATOM 825 O O . LYS A 1 104 ? -10.991 -2.199 14.442 1.00 94.00 104 LYS A O 1
ATOM 830 N N . LEU A 1 105 ? -8.794 -1.813 14.102 1.00 92.94 105 LEU A N 1
ATOM 831 C CA . LEU A 1 105 ? -8.670 -2.682 12.923 1.00 92.94 105 LEU A CA 1
ATOM 832 C C . LEU A 1 105 ? -9.114 -4.116 13.229 1.00 92.94 105 LEU A C 1
ATOM 834 O O . LEU A 1 105 ? -9.937 -4.684 12.515 1.00 92.94 105 LEU A O 1
ATOM 838 N N . ARG A 1 106 ? -8.649 -4.685 14.350 1.00 92.19 106 ARG A N 1
ATOM 839 C CA . ARG A 1 106 ? -9.038 -6.041 14.766 1.00 92.19 106 ARG A CA 1
ATOM 840 C C . ARG A 1 106 ? -10.545 -6.182 14.992 1.00 92.19 106 ARG A C 1
ATOM 842 O O . ARG A 1 106 ? -11.094 -7.231 14.684 1.00 92.19 106 ARG A O 1
ATOM 849 N N . LYS A 1 107 ? -11.209 -5.156 15.538 1.00 92.25 107 LYS A N 1
ATOM 850 C CA . LYS A 1 107 ? -12.670 -5.155 15.735 1.00 92.25 107 LYS A CA 1
ATOM 851 C C . LYS A 1 107 ? -13.441 -5.053 14.416 1.00 92.25 107 LYS A C 1
ATOM 853 O O . LYS A 1 107 ? -14.536 -5.594 14.322 1.00 92.25 107 LYS A O 1
ATOM 858 N N . GLN A 1 108 ? -12.900 -4.339 13.430 1.00 89.19 108 GLN A N 1
ATOM 859 C CA . GLN A 1 108 ? -13.519 -4.174 12.109 1.00 89.19 108 GLN A CA 1
ATOM 860 C C . GLN A 1 108 ? -13.318 -5.398 11.207 1.00 89.19 108 GLN A C 1
ATOM 862 O O . GLN A 1 108 ? -14.165 -5.681 10.354 1.00 89.19 108 GLN A O 1
ATOM 867 N N . PHE A 1 109 ? -12.219 -6.126 11.407 1.00 89.56 109 PHE A N 1
ATOM 868 C CA . PHE A 1 109 ? -11.906 -7.338 10.667 1.00 89.56 109 PHE A CA 1
ATOM 869 C C . PHE A 1 109 ? -12.925 -8.450 10.948 1.00 89.56 109 PHE A C 1
ATOM 871 O O . PHE A 1 109 ? -13.181 -8.816 12.095 1.00 89.56 109 PHE A O 1
ATOM 878 N N . SER A 1 110 ? -13.484 -9.026 9.884 1.00 89.25 110 SER A N 1
ATOM 879 C CA . SER A 1 110 ? -14.436 -10.133 9.968 1.00 89.25 110 SER A CA 1
ATOM 880 C C . SER A 1 110 ? -14.188 -11.129 8.847 1.00 89.25 110 SER A C 1
ATOM 882 O O . SER A 1 110 ? -14.318 -10.784 7.677 1.00 89.25 110 SER A O 1
ATOM 884 N N . ILE A 1 111 ? -13.914 -12.385 9.211 1.00 85.75 111 ILE A N 1
ATOM 885 C CA . ILE A 1 111 ? -13.739 -13.493 8.256 1.00 85.75 111 ILE A CA 1
ATOM 886 C C . ILE A 1 111 ? -15.004 -13.726 7.423 1.00 85.75 111 ILE A C 1
ATOM 888 O O . ILE A 1 111 ? -14.917 -14.162 6.288 1.00 85.75 111 ILE A O 1
ATOM 892 N N . LYS A 1 112 ? -16.190 -13.391 7.947 1.00 88.00 112 LYS A N 1
ATOM 893 C CA . LYS A 1 112 ? -17.453 -13.533 7.203 1.00 88.00 112 LYS A CA 1
ATOM 894 C C . LYS A 1 112 ? -17.609 -12.524 6.058 1.00 88.00 112 LYS A C 1
ATOM 896 O O . LYS A 1 112 ? -18.558 -12.640 5.295 1.00 88.00 112 LYS A O 1
ATOM 901 N N . ARG A 1 113 ? -16.767 -11.488 6.025 1.00 80.50 113 ARG A N 1
ATOM 902 C CA . ARG A 1 113 ? -16.771 -10.425 5.011 1.00 80.50 113 ARG A CA 1
ATOM 903 C C . ARG A 1 113 ? -15.644 -10.596 3.981 1.00 80.50 113 ARG A C 1
ATOM 905 O O . ARG A 1 113 ? -15.529 -9.736 3.115 1.00 80.50 113 ARG A O 1
ATOM 912 N N . LEU A 1 114 ? -14.822 -11.636 4.142 1.00 70.19 114 LEU A N 1
ATOM 913 C CA . LEU A 1 114 ? -13.768 -12.039 3.213 1.00 70.19 114 LEU A CA 1
ATOM 914 C C . LEU A 1 114 ? -14.322 -12.952 2.121 1.00 70.19 114 LEU A C 1
ATOM 916 O O . LEU A 1 114 ? -15.270 -13.712 2.428 1.00 70.19 114 LEU A O 1
#

Organism: Shigella boydii serotype 4 (strain Sb227) (NCBI:txid300268)

Secondary structure (DSSP, 8-state):
--EEE---HHHHHHHHH-TTS-TTTTHHHHTTTS-EEE-TT-HHHHHHHHHSS-TTSPPTT-HHHHHHH-SEEEEEETTEEEEE--HHHH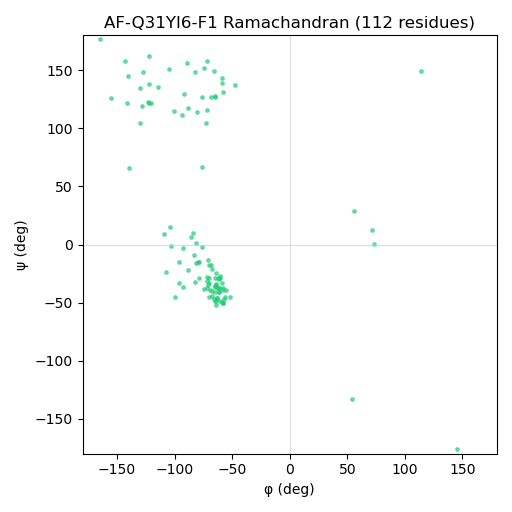HHHHHHHHT--HHHHHHH--GGG-

Foldseek 3Di:
DDKDFDDDPVLVVVLVPPPPDDSVVCVCVSRPPTDIDDPDPCLQVCLCLQQVDGLLDGDPPDLSNCLRQNPAWPDDDPVDTDYYHDPVRVVVSVCVVVPDDPVVSVVSDDPVSD

InterPro domains:
  IPR015068 Protein of unknown function DUF1877 [PF08974] (3-113)
  IPR035944 YfbM-like super family [G3DSA:3.40.1760.10] (1-114)
  IPR035944 YfbM-like super fa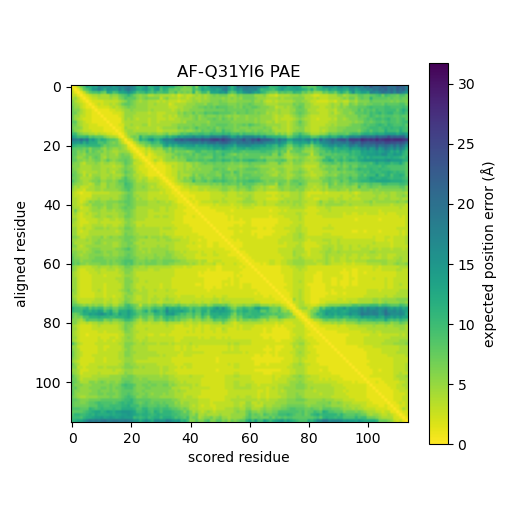mily [SSF111069] (4-114)

Sequence (114 aa):
MVILQKLTQKRLTNLLESTEKPLMDNIHDTLSGLRRLDIDKRWDFLHFGLTGTPAFDPAKNDPLSRAVLGEHSLEDGIDGFLGLTWNQELAATIDRLESLDRSKLRKQFSIKRL

Mean predicted aligned error: 5.1 Å

pLDDT: mean 86.7, std 9.48, range [53.75, 97.69]

Radius of gyration: 15.02 Å; Cα contacts (8 Å, |Δi|>4): 108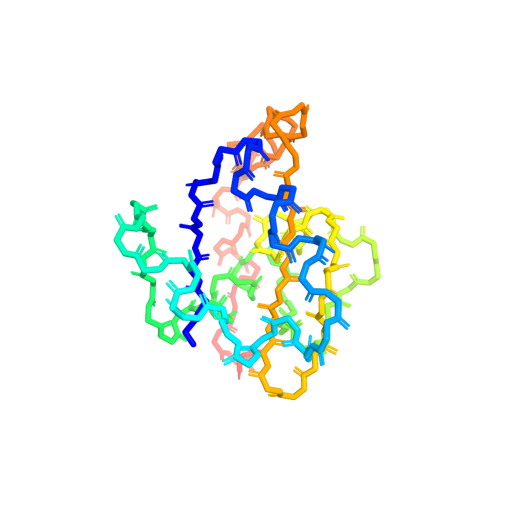; chains: 1; bounding box: 35×27×45 Å

Solvent-accessible surface area (backbone atoms only — not comparable to full-atom values): 7117 Å² total; per-residue (Å²): 123,58,64,58,63,72,75,53,70,70,58,49,51,55,60,72,65,51,74,91,54,67,69,75,82,51,38,66,69,75,53,53,93,51,68,63,51,75,57,54,88,46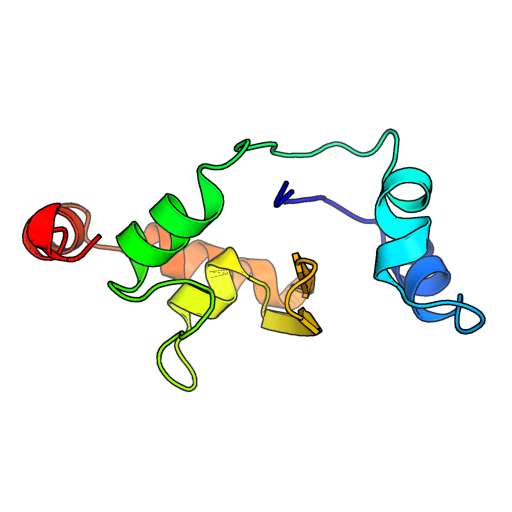,53,48,58,52,33,25,55,70,62,77,31,49,69,91,60,56,64,86,89,40,72,59,50,28,63,70,55,25,75,38,79,79,42,83,55,98,91,45,79,41,44,43,65,54,80,88,49,45,60,64,43,49,53,56,62,71,68,54,57,63,69,59,39,59,70,69,55,51,79,90,77,105

Nearest PDB structures (foldseek):
  1ryl-assembly1_A  TM=9.914E-01  e=5.394E-14  Escherichia coli
  1ryl-assembly2_B  TM=9.631E-01  e=1.372E-10  Escherichia coli